Protein AF-A0ABD6FBE0-F1 (afdb_monomer_lite)

Sequence (108 aa):
MGLRAPTAVEPGDVSLTQRGFVTTTLDKLVNWARTGSMWPMTFGLACCAVEMMHAGAARYDLDRFGIVFRPSPRQSDVMIVAGTLVNKMAPALRKVYDQMPEPRWVIS

Foldseek 3Di:
DDPPDPPDPPDPDDDPPVCVVVVVVVVVVVVCVCQQAAEEEEQADDDQNVVVVVCCDPVNNCVVSNYHYDNAQAPGQEYENRDDDDPVCVVVVVVSPVNHDPPHYYHD

Secondary structure (DSSP, 8-state):
----------------TTTTTHHHHHHHHHHHHHHTS--EEEEE-STHHHHHHHHHSTTT-GGGGT----S-TTT-SEEEEES---TTTHHHHHHHHTTSPSS-EEE-

Structure (mmCIF, N/CA/C/O backbone):
data_AF-A0ABD6FBE0-F1
#
_entry.id   AF-A0ABD6FBE0-F1
#
loop_
_atom_site.group_PDB
_atom_site.id
_atom_site.type_symbol
_atom_site.label_atom_id
_atom_site.label_alt_id
_atom_site.label_comp_id
_atom_site.label_asym_id
_atom_site.label_entity_id
_atom_site.label_seq_id
_atom_site.pdbx_PDB_ins_code
_atom_site.Cartn_x
_atom_site.Cartn_y
_atom_site.Cartn_z
_atom_site.occupancy
_atom_site.B_iso_or_equiv
_atom_site.auth_seq_id
_atom_site.auth_comp_id
_atom_site.auth_asym_id
_atom_site.auth_atom_id
_atom_site.pdbx_PDB_model_num
ATOM 1 N N . MET A 1 1 ? 6.208 23.718 -7.299 1.00 36.22 1 MET A N 1
ATOM 2 C CA . MET A 1 1 ? 4.826 23.499 -7.782 1.00 36.22 1 MET A CA 1
ATOM 3 C C . MET A 1 1 ? 4.281 22.261 -7.077 1.00 36.22 1 MET A C 1
ATOM 5 O O . MET A 1 1 ? 4.200 21.189 -7.640 1.00 36.22 1 MET A O 1
ATOM 9 N N . GLY A 1 2 ? 4.209 22.281 -5.754 1.00 36.34 2 GLY A N 1
ATOM 10 C CA . GLY A 1 2 ? 3.080 22.852 -5.026 1.00 36.34 2 GLY A CA 1
ATOM 11 C C . GLY A 1 2 ? 2.454 21.703 -4.241 1.00 36.34 2 GLY A C 1
ATOM 12 O O . GLY A 1 2 ? 1.336 21.294 -4.532 1.00 36.34 2 GLY A O 1
ATOM 13 N N . LEU A 1 3 ? 3.238 21.116 -3.329 1.00 39.09 3 LEU A N 1
ATOM 14 C CA . LEU A 1 3 ? 2.746 20.153 -2.351 1.00 39.09 3 LEU A CA 1
ATOM 15 C C . LEU A 1 3 ? 1.714 20.893 -1.501 1.00 39.09 3 LEU A C 1
ATOM 17 O O . LEU A 1 3 ? 2.069 21.617 -0.574 1.00 39.09 3 LEU A O 1
ATOM 21 N N . ARG A 1 4 ? 0.433 20.765 -1.858 1.00 39.59 4 ARG A N 1
ATOM 22 C CA . ARG A 1 4 ? -0.635 21.036 -0.904 1.00 39.59 4 ARG A CA 1
ATOM 23 C C . ARG A 1 4 ? -0.414 20.058 0.241 1.00 39.59 4 ARG A C 1
ATOM 25 O O . ARG A 1 4 ? -0.580 18.852 0.063 1.00 39.59 4 ARG A O 1
ATOM 32 N N . ALA A 1 5 ? 0.018 20.603 1.374 1.00 44.16 5 ALA A N 1
ATOM 33 C CA . ALA A 1 5 ? -0.096 19.960 2.668 1.00 44.16 5 ALA A CA 1
ATOM 34 C C . ALA A 1 5 ? -1.509 19.361 2.803 1.00 44.16 5 ALA A C 1
ATOM 36 O O . ALA A 1 5 ? -2.455 19.948 2.260 1.00 44.16 5 ALA A O 1
ATOM 37 N N . PRO A 1 6 ? -1.673 18.209 3.477 1.00 49.97 6 PRO A N 1
ATOM 38 C CA . PRO A 1 6 ? -3.002 17.729 3.812 1.00 49.97 6 PRO A CA 1
ATOM 39 C C . PRO A 1 6 ? -3.718 18.862 4.546 1.00 49.97 6 PRO A C 1
ATOM 41 O O . PRO A 1 6 ? -3.224 19.387 5.543 1.00 49.97 6 PRO A O 1
ATOM 44 N N . THR A 1 7 ? -4.830 19.302 3.965 1.00 43.09 7 THR A N 1
ATOM 45 C CA . THR A 1 7 ? -5.743 20.255 4.579 1.00 43.09 7 THR A CA 1
ATOM 46 C C . THR A 1 7 ? -6.042 19.761 5.978 1.00 43.09 7 THR A C 1
ATOM 48 O O . THR A 1 7 ? -6.462 18.613 6.147 1.00 43.09 7 THR A O 1
ATOM 51 N N . ALA A 1 8 ? -5.775 20.625 6.954 1.00 37.66 8 ALA A N 1
ATOM 52 C CA . ALA A 1 8 ? -6.237 20.467 8.313 1.00 37.66 8 ALA A CA 1
ATOM 53 C C . ALA A 1 8 ? -7.680 19.953 8.286 1.00 37.66 8 ALA A C 1
ATOM 55 O O . ALA A 1 8 ? -8.533 20.487 7.573 1.00 37.66 8 ALA A O 1
ATOM 56 N N . VAL A 1 9 ? -7.942 18.894 9.045 1.00 46.97 9 VAL A N 1
ATOM 57 C CA . VAL A 1 9 ? -9.293 18.677 9.543 1.00 46.97 9 VAL A CA 1
ATOM 58 C C . VAL A 1 9 ? -9.568 19.897 10.409 1.00 46.97 9 VAL A C 1
ATOM 60 O O . VAL A 1 9 ? -9.023 19.990 11.501 1.00 46.97 9 VAL A O 1
ATOM 63 N N . GLU A 1 10 ? -10.312 20.862 9.877 1.00 38.44 10 GLU A N 1
ATOM 64 C CA . GLU A 1 10 ? -10.866 21.982 10.633 1.00 38.44 10 GLU A CA 1
ATOM 65 C C . GLU A 1 10 ? -11.866 21.393 11.641 1.00 38.44 10 GLU A C 1
ATOM 67 O O . GLU A 1 10 ? -12.933 20.919 11.229 1.00 38.44 10 GLU A O 1
ATOM 72 N N . PRO A 1 11 ? -11.567 21.365 12.951 1.00 46.56 11 PRO A N 1
ATOM 73 C CA . PRO A 1 11 ? -12.580 21.086 13.945 1.00 46.56 11 PRO A CA 1
ATOM 74 C C . PRO A 1 11 ? -13.305 22.409 14.196 1.00 46.56 11 PRO A C 1
ATOM 76 O O . PRO A 1 11 ? -12.765 23.304 14.841 1.00 46.56 11 PRO A O 1
ATOM 79 N N . GLY A 1 12 ? -14.519 22.544 13.663 1.00 39.56 12 GLY A N 1
ATOM 80 C CA . GLY A 1 12 ? -15.410 23.640 14.035 1.00 39.56 12 GLY A CA 1
ATOM 81 C C . GLY A 1 12 ? -15.573 23.716 15.559 1.00 39.56 12 GLY A C 1
ATOM 82 O O . GLY A 1 12 ? -15.821 22.707 16.222 1.00 39.56 12 GLY A O 1
ATOM 83 N N . ASP A 1 13 ? -15.399 24.926 16.084 1.00 47.75 13 ASP A N 1
ATOM 84 C CA . ASP A 1 13 ? -15.414 25.332 17.489 1.00 47.75 13 ASP A CA 1
ATOM 85 C C . ASP A 1 13 ? -16.549 24.737 18.332 1.00 47.75 13 ASP A C 1
ATOM 87 O O . ASP A 1 13 ? -17.707 25.013 18.035 1.00 47.75 13 ASP A O 1
ATOM 91 N N . VAL A 1 14 ? -16.252 24.078 19.468 1.00 44.91 14 VAL A N 1
ATOM 92 C CA . VAL A 1 14 ? -17.104 24.171 20.679 1.00 44.91 14 VAL A CA 1
ATOM 93 C C . VAL A 1 14 ? -16.364 23.726 21.959 1.00 44.91 14 VAL A C 1
ATOM 95 O O . VAL A 1 14 ? -16.134 22.540 22.157 1.00 44.91 14 VAL A O 1
ATOM 98 N N . SER A 1 15 ? -16.037 24.673 22.846 1.00 42.12 15 SER A N 1
ATOM 99 C CA . SER A 1 15 ? -15.783 24.534 24.304 1.00 42.12 15 SER A CA 1
ATOM 100 C C . SER A 1 15 ? -15.839 23.108 24.930 1.00 42.12 15 SER A C 1
ATOM 102 O O . SER A 1 15 ? -16.907 22.560 25.205 1.00 42.12 15 SER A O 1
ATOM 104 N N . LEU A 1 16 ? -14.674 22.502 25.230 1.00 49.53 16 LEU A N 1
ATOM 105 C CA . LEU A 1 16 ? -14.525 21.038 25.417 1.00 49.53 16 LEU A CA 1
ATOM 106 C C . LEU A 1 16 ? -14.327 20.491 26.852 1.00 49.53 16 LEU A C 1
ATOM 108 O O . LEU A 1 16 ? -14.099 19.294 26.998 1.00 49.53 16 LEU A O 1
ATOM 112 N N . THR A 1 17 ? -14.445 21.265 27.935 1.00 50.81 17 THR A N 1
ATOM 113 C CA . THR A 1 17 ? -14.163 20.710 29.287 1.00 50.81 17 THR A CA 1
ATOM 114 C C . THR A 1 17 ? -15.282 19.805 29.841 1.00 50.81 17 THR A C 1
ATOM 116 O O . THR A 1 17 ? -15.001 18.906 30.625 1.00 50.81 17 THR A O 1
ATOM 119 N N . GLN A 1 18 ? -16.543 19.965 29.406 1.00 48.06 18 GLN A N 1
ATOM 120 C CA .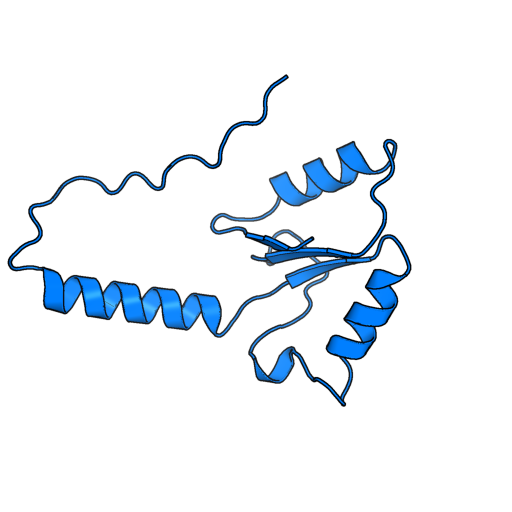 GLN A 1 18 ? -17.686 19.145 29.876 1.00 48.06 18 GLN A CA 1
ATOM 121 C C . GLN A 1 18 ? -18.213 18.114 28.856 1.00 48.06 18 GLN A C 1
ATOM 123 O O . GLN A 1 18 ? -18.974 17.223 29.223 1.00 48.06 18 GLN A O 1
ATOM 128 N N . ARG A 1 19 ? -17.785 18.183 27.587 1.00 50.09 19 ARG A N 1
ATOM 129 C CA . ARG A 1 19 ? -18.113 17.193 26.537 1.00 50.09 19 ARG A CA 1
ATOM 130 C C . ARG A 1 19 ? -17.075 16.071 26.407 1.00 50.09 19 ARG A C 1
ATOM 132 O O . ARG A 1 19 ? -17.369 15.038 25.811 1.00 50.09 19 ARG A O 1
ATOM 139 N N . GLY A 1 20 ? -15.904 16.241 27.025 1.00 54.31 20 GLY A N 1
ATOM 140 C CA . GLY A 1 20 ? -14.716 15.401 26.856 1.00 54.31 20 GLY A CA 1
ATOM 141 C C . GLY A 1 20 ? -14.802 13.945 27.329 1.00 54.31 20 GLY A C 1
ATOM 142 O O . GLY A 1 20 ? -13.834 13.219 27.152 1.00 54.31 20 GLY A O 1
ATOM 143 N N . PHE A 1 21 ? -15.905 13.460 27.906 1.00 55.78 21 PHE A N 1
ATOM 144 C CA . PHE A 1 21 ? -16.092 12.009 28.082 1.00 55.78 21 PHE A CA 1
ATOM 145 C C . PHE A 1 21 ? -16.880 11.398 26.917 1.00 55.78 21 PHE A C 1
ATOM 147 O O . PHE A 1 21 ? -16.481 10.368 26.389 1.00 55.78 21 PHE A O 1
ATOM 154 N N . VAL A 1 22 ? -17.950 12.064 26.468 1.00 63.22 22 VAL A N 1
ATOM 155 C CA . VAL A 1 22 ? -18.843 11.574 25.403 1.00 63.22 22 VAL A CA 1
ATOM 156 C C . VAL A 1 22 ? -18.247 11.787 24.010 1.00 63.22 22 VAL A C 1
ATOM 158 O O . VAL A 1 22 ? -18.354 10.909 23.161 1.00 63.22 22 VAL A O 1
ATOM 161 N N . THR A 1 23 ? -17.578 12.914 23.753 1.00 64.50 23 THR A N 1
ATOM 162 C CA . THR A 1 23 ? -16.889 13.112 22.465 1.00 64.50 23 THR A CA 1
ATOM 163 C C . THR A 1 23 ? -15.710 12.159 22.337 1.00 64.50 23 THR A C 1
ATOM 165 O O . THR A 1 23 ? -15.558 11.507 21.316 1.00 64.50 23 THR A O 1
ATOM 168 N N . THR A 1 24 ? -14.949 11.958 23.412 1.00 69.44 24 THR A N 1
ATOM 169 C CA . THR A 1 24 ? -13.780 11.072 23.400 1.00 69.44 24 THR A CA 1
ATOM 170 C C . THR A 1 24 ? -14.163 9.602 23.243 1.00 69.44 24 THR A C 1
ATOM 172 O O . THR A 1 24 ? -13.405 8.845 22.644 1.00 69.44 24 THR A O 1
ATOM 175 N N . THR A 1 25 ? -15.321 9.159 23.747 1.00 75.12 25 THR A N 1
ATOM 176 C CA . THR A 1 25 ? -15.822 7.801 23.470 1.00 75.12 25 THR A CA 1
ATOM 177 C C . THR A 1 25 ? -16.303 7.653 22.026 1.00 75.12 25 THR A C 1
ATOM 179 O O . THR A 1 25 ? -16.032 6.616 21.422 1.00 75.12 25 THR A O 1
ATOM 182 N N . LEU A 1 26 ? -16.935 8.680 21.446 1.00 79.44 26 LEU A N 1
ATOM 183 C CA . LEU A 1 26 ? -17.331 8.692 20.033 1.00 79.44 26 LEU A CA 1
ATOM 184 C C . LEU A 1 26 ? -16.123 8.712 19.090 1.00 79.44 26 LEU A C 1
ATOM 186 O O . LEU A 1 26 ? -16.053 7.894 18.177 1.00 79.44 26 LEU A O 1
ATOM 190 N N . ASP A 1 27 ? -15.136 9.569 19.344 1.00 77.62 27 ASP A N 1
ATOM 191 C CA . ASP A 1 27 ? -13.894 9.619 18.569 1.00 77.62 27 ASP A CA 1
ATOM 192 C C . ASP A 1 27 ? -13.129 8.295 18.668 1.00 77.62 27 ASP A C 1
ATOM 194 O O . ASP A 1 27 ? -12.625 7.784 17.667 1.00 77.62 27 ASP A O 1
ATOM 198 N N . LYS A 1 28 ? -13.089 7.677 19.857 1.00 82.69 28 LYS A N 1
ATOM 199 C CA . LYS A 1 28 ? -12.514 6.334 20.038 1.00 82.69 28 LYS A CA 1
ATOM 200 C C . LYS A 1 28 ? -13.254 5.279 19.222 1.00 82.69 28 LYS A C 1
ATOM 202 O O . LYS A 1 28 ? -12.597 4.436 18.621 1.00 82.69 28 LYS A O 1
ATOM 207 N N . LEU A 1 29 ? -14.585 5.327 19.176 1.00 85.50 29 LEU A N 1
ATOM 208 C CA . LEU A 1 29 ? -15.388 4.382 18.401 1.00 85.50 29 LEU A CA 1
ATO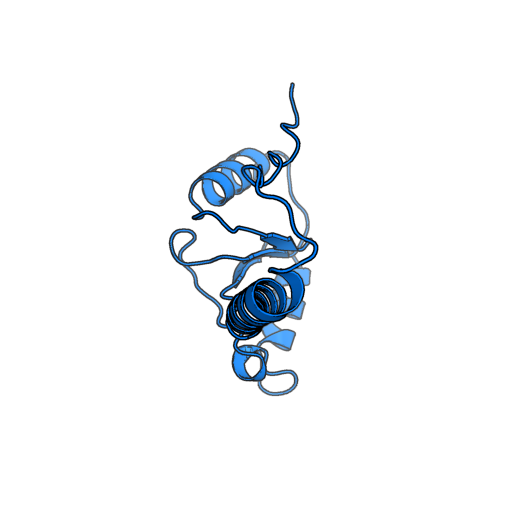M 209 C C . LEU A 1 29 ? -15.160 4.547 16.893 1.00 85.50 29 LEU A C 1
ATOM 211 O O . LEU A 1 29 ? -14.945 3.558 16.197 1.00 85.50 29 LEU A O 1
ATOM 215 N N . VAL A 1 30 ? -15.162 5.785 16.392 1.00 85.81 30 VAL A N 1
ATOM 216 C CA . VAL A 1 30 ? -14.922 6.082 14.970 1.00 85.81 30 VAL A CA 1
ATOM 217 C C . VAL A 1 30 ? -13.508 5.675 14.557 1.00 85.81 30 VAL A C 1
ATOM 219 O O . VAL A 1 30 ? -13.329 5.066 13.503 1.00 85.81 30 VAL A O 1
ATOM 222 N N . ASN A 1 31 ? -12.504 5.962 15.387 1.00 85.81 31 ASN A N 1
ATOM 223 C CA . ASN A 1 31 ? -11.128 5.556 15.113 1.00 85.81 31 ASN A CA 1
ATOM 224 C C . ASN A 1 31 ? -10.961 4.035 15.174 1.00 85.81 31 ASN A C 1
ATOM 226 O O . ASN A 1 31 ? -10.308 3.469 14.305 1.00 85.81 31 ASN A O 1
ATOM 230 N N . TRP A 1 32 ? -11.606 3.359 16.128 1.00 87.50 32 TRP A N 1
ATOM 231 C CA . TRP A 1 32 ? -11.611 1.898 16.188 1.00 87.50 32 TRP A CA 1
ATOM 232 C C . TRP A 1 32 ? -12.229 1.277 14.930 1.00 87.50 32 TRP A C 1
ATOM 234 O O . TRP A 1 32 ? -11.638 0.368 14.352 1.00 87.50 32 TRP A O 1
ATOM 244 N N . ALA A 1 33 ? -13.362 1.810 14.460 1.00 86.00 33 ALA A N 1
ATOM 245 C CA . ALA A 1 33 ? -14.004 1.340 13.236 1.00 86.00 33 ALA A CA 1
ATOM 246 C C . ALA A 1 33 ? -13.107 1.537 12.002 1.00 86.00 33 ALA A C 1
ATOM 248 O O . ALA A 1 33 ? -12.964 0.621 11.203 1.00 86.00 33 ALA A O 1
ATOM 249 N N . ARG A 1 34 ? -12.450 2.698 11.868 1.00 85.75 34 ARG A N 1
ATOM 250 C CA . ARG A 1 34 ? -11.538 2.980 10.744 1.00 85.75 34 ARG A CA 1
ATOM 251 C C . ARG A 1 34 ? -10.295 2.093 10.760 1.00 85.75 34 ARG A C 1
ATOM 253 O O . ARG A 1 34 ? -9.920 1.555 9.728 1.00 85.75 34 ARG A O 1
ATOM 260 N N . THR A 1 35 ? -9.660 1.916 11.918 1.00 84.81 35 THR A N 1
ATOM 261 C CA . THR A 1 35 ? -8.456 1.080 12.036 1.00 84.81 35 THR A CA 1
ATOM 262 C C . THR A 1 35 ? -8.770 -0.414 11.907 1.00 84.81 35 THR A C 1
ATOM 264 O O . THR A 1 35 ? -7.916 -1.168 11.454 1.00 84.81 35 THR A O 1
ATOM 267 N N . GLY A 1 36 ? -9.980 -0.846 12.276 1.00 84.81 36 GLY A N 1
ATOM 268 C CA . GLY A 1 36 ? -10.406 -2.246 12.208 1.00 84.81 36 GLY A CA 1
ATOM 269 C C . GLY A 1 36 ? -10.868 -2.731 10.830 1.00 84.81 36 GLY A C 1
ATOM 270 O O . GLY A 1 36 ? -11.141 -3.919 10.690 1.00 84.81 36 GLY A O 1
ATOM 271 N N . SER A 1 37 ? -10.992 -1.853 9.829 1.00 86.25 37 SER A N 1
ATOM 272 C CA . SER A 1 37 ? -11.469 -2.223 8.488 1.00 86.25 37 SER A CA 1
ATOM 273 C C . SER A 1 37 ? -10.806 -1.400 7.380 1.00 86.25 37 SER A C 1
ATOM 275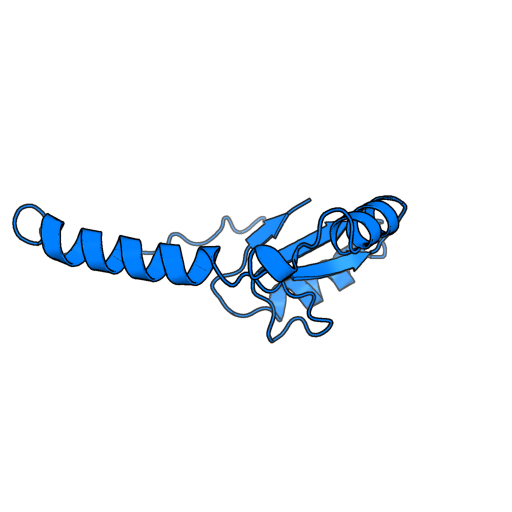 O O . SER A 1 37 ? -11.491 -0.750 6.589 1.00 86.25 37 SER A O 1
ATOM 277 N N . MET A 1 38 ? -9.475 -1.396 7.340 1.00 88.69 38 MET A N 1
ATOM 278 C CA . MET A 1 38 ? -8.741 -0.677 6.298 1.00 88.69 38 MET A CA 1
ATOM 279 C C . MET A 1 38 ? -8.733 -1.473 4.996 1.00 88.69 38 MET A C 1
ATOM 281 O O . MET A 1 38 ? -8.322 -2.621 4.969 1.00 88.69 38 MET A O 1
ATOM 285 N N . TRP A 1 39 ? -9.153 -0.894 3.884 1.00 92.50 39 TRP A N 1
ATOM 286 C CA . TRP A 1 39 ? -9.195 -1.541 2.573 1.00 92.50 39 TRP A CA 1
ATOM 287 C C . TRP A 1 39 ? -8.113 -0.981 1.653 1.00 92.50 39 TRP A C 1
ATOM 289 O O . TRP A 1 39 ? -8.361 -0.047 0.880 1.00 92.50 39 TRP A O 1
ATOM 299 N N . PRO A 1 40 ? -6.896 -1.549 1.690 1.00 91.69 40 PRO A N 1
ATOM 300 C CA . PRO A 1 40 ? -5.812 -1.053 0.878 1.00 91.69 40 PRO A CA 1
ATOM 301 C C . PRO A 1 40 ? -6.024 -1.348 -0.602 1.00 91.69 40 PRO A C 1
ATOM 303 O O . PRO A 1 40 ? -6.341 -2.467 -1.015 1.00 91.69 40 PRO A O 1
ATOM 306 N N . MET A 1 41 ? -5.722 -0.348 -1.416 1.00 91.75 41 MET A N 1
ATOM 307 C CA . MET A 1 41 ? -5.392 -0.538 -2.812 1.00 91.75 41 MET A CA 1
ATOM 308 C C . MET A 1 41 ? -3.876 -0.688 -2.979 1.00 91.75 41 MET A C 1
ATOM 310 O O . MET A 1 41 ? -3.072 0.119 -2.504 1.00 91.75 41 MET A O 1
ATOM 314 N N . THR A 1 42 ? -3.475 -1.751 -3.663 1.00 90.50 42 THR A N 1
ATOM 315 C CA . THR A 1 42 ? -2.071 -2.122 -3.837 1.00 90.50 42 THR A CA 1
ATOM 316 C C . THR A 1 42 ? -1.520 -1.562 -5.137 1.00 90.50 42 THR A C 1
ATOM 318 O O . THR A 1 42 ? -1.935 -1.980 -6.220 1.00 90.50 42 THR A O 1
ATOM 321 N N . PHE A 1 43 ? -0.536 -0.672 -5.056 1.00 89.00 43 PHE A N 1
ATOM 322 C CA . PHE A 1 43 ? 0.283 -0.286 -6.201 1.00 89.00 43 PHE A CA 1
ATOM 323 C C . PHE A 1 43 ? 1.532 -1.164 -6.255 1.00 89.00 43 PHE A C 1
ATOM 325 O O . PHE A 1 43 ? 2.595 -0.788 -5.770 1.00 89.00 43 PHE A O 1
ATOM 332 N N . GLY A 1 44 ? 1.397 -2.356 -6.838 1.00 89.75 44 GLY A N 1
ATOM 333 C CA . GLY A 1 44 ? 2.522 -3.264 -7.054 1.00 89.75 44 GLY A CA 1
ATOM 334 C C . GLY A 1 44 ? 3.408 -2.797 -8.210 1.00 89.75 44 GLY A C 1
ATOM 335 O O . GLY A 1 44 ? 3.128 -3.115 -9.362 1.00 89.75 44 GLY A O 1
ATOM 336 N N . LEU A 1 45 ? 4.454 -2.023 -7.911 1.00 90.19 45 LEU A N 1
ATOM 337 C CA . LEU A 1 45 ? 5.346 -1.424 -8.912 1.00 90.19 45 LEU A CA 1
ATOM 338 C C . LEU A 1 45 ? 6.614 -2.248 -9.159 1.00 90.19 45 LEU A C 1
ATOM 340 O O . LEU A 1 45 ? 7.123 -2.265 -10.278 1.00 90.19 45 LEU A O 1
ATOM 344 N N . ALA A 1 46 ? 7.145 -2.899 -8.122 1.00 93.00 46 ALA A N 1
ATOM 345 C CA . ALA A 1 46 ? 8.385 -3.670 -8.205 1.00 93.00 46 ALA A CA 1
ATOM 346 C C . ALA A 1 46 ? 8.396 -4.830 -7.188 1.00 93.00 46 ALA A C 1
ATOM 348 O O . ALA A 1 46 ? 7.364 -5.433 -6.907 1.00 93.00 46 ALA A O 1
ATOM 349 N N . CYS A 1 47 ? 9.565 -5.150 -6.629 1.00 94.38 47 CYS A N 1
ATOM 350 C CA . CYS A 1 47 ? 9.783 -6.265 -5.705 1.00 94.38 47 CYS A CA 1
ATOM 351 C C . CYS A 1 47 ? 8.907 -6.225 -4.441 1.00 94.38 47 CYS A C 1
ATOM 353 O O . CYS A 1 47 ? 8.422 -7.275 -4.022 1.00 94.38 47 CYS A O 1
ATOM 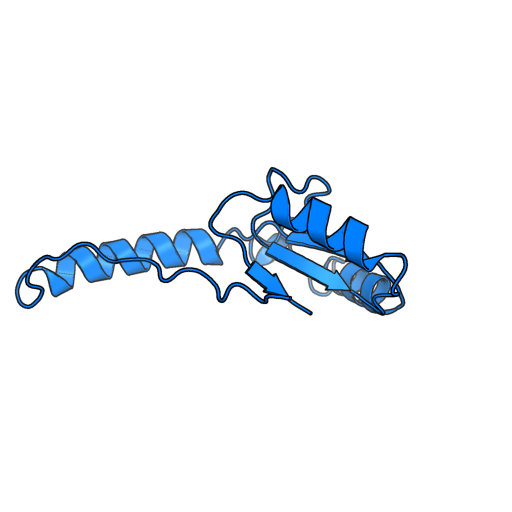355 N N . CYS A 1 48 ? 8.618 -5.041 -3.892 1.00 92.69 48 CYS A N 1
ATOM 356 C CA . CYS A 1 48 ? 7.766 -4.913 -2.705 1.00 92.69 48 CYS A CA 1
ATOM 357 C C . CYS A 1 48 ? 6.327 -5.402 -2.944 1.00 92.69 48 CYS A C 1
ATOM 359 O O . CYS A 1 48 ? 5.610 -5.709 -1.995 1.00 92.69 48 CYS A O 1
ATOM 361 N N . ALA A 1 49 ? 5.894 -5.529 -4.206 1.00 91.88 49 ALA A N 1
ATOM 362 C CA . ALA A 1 49 ? 4.605 -6.130 -4.535 1.00 91.88 49 ALA A CA 1
ATOM 363 C C . ALA A 1 49 ? 4.546 -7.609 -4.121 1.00 91.88 49 ALA A C 1
ATOM 365 O O . ALA A 1 49 ? 3.523 -8.072 -3.628 1.00 91.88 49 ALA A O 1
ATOM 366 N N . VAL A 1 50 ? 5.648 -8.349 -4.281 1.00 93.19 50 VAL A N 1
ATOM 367 C CA . VAL A 1 50 ? 5.723 -9.769 -3.902 1.00 93.19 50 VAL A CA 1
ATOM 368 C C . VAL A 1 50 ? 5.765 -9.916 -2.383 1.00 93.19 50 VAL A C 1
ATOM 370 O O . VAL A 1 50 ? 5.136 -10.811 -1.825 1.00 93.19 50 VAL A O 1
ATOM 373 N N . GLU A 1 51 ? 6.456 -9.012 -1.692 1.00 93.62 51 GLU A N 1
ATOM 374 C CA . GLU A 1 51 ? 6.46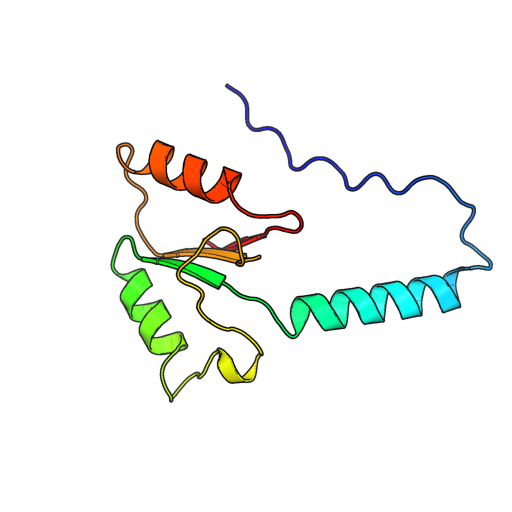2 -8.965 -0.225 1.00 93.62 51 GLU A CA 1
ATOM 375 C C . GLU A 1 51 ? 5.061 -8.677 0.324 1.00 93.62 51 GLU A C 1
ATOM 377 O O . GLU A 1 51 ? 4.605 -9.340 1.252 1.00 93.62 51 GLU A O 1
ATOM 382 N N . MET A 1 52 ? 4.329 -7.768 -0.314 1.00 91.62 52 MET A N 1
ATOM 383 C CA . MET A 1 52 ? 2.933 -7.489 0.005 1.00 91.62 52 MET A CA 1
ATOM 384 C C . MET A 1 52 ? 2.009 -8.685 -0.269 1.00 91.62 52 MET A C 1
ATOM 386 O O . MET A 1 52 ? 1.132 -8.969 0.545 1.00 91.62 52 MET A O 1
ATOM 390 N N . MET A 1 53 ? 2.208 -9.420 -1.368 1.00 91.25 53 MET A N 1
ATOM 391 C CA . MET A 1 53 ? 1.464 -10.661 -1.629 1.00 91.25 53 MET A CA 1
ATOM 392 C C . MET A 1 53 ? 1.733 -11.708 -0.546 1.00 91.25 53 MET A C 1
ATOM 394 O O . MET A 1 53 ? 0.803 -12.372 -0.097 1.00 91.25 53 MET A O 1
ATOM 398 N N . HIS A 1 54 ? 2.980 -11.829 -0.077 1.00 93.56 54 HIS A N 1
ATOM 399 C CA . HIS A 1 54 ? 3.313 -12.701 1.049 1.00 93.56 54 HIS A CA 1
ATOM 400 C C . HIS A 1 54 ? 2.693 -12.227 2.366 1.00 93.56 54 HIS A C 1
ATOM 402 O O . HIS A 1 54 ? 2.270 -13.069 3.156 1.00 93.56 54 HIS A O 1
ATOM 408 N N . ALA A 1 55 ? 2.593 -10.915 2.596 1.00 90.12 55 ALA A N 1
ATOM 409 C CA . ALA A 1 55 ? 1.874 -10.369 3.745 1.00 90.12 55 ALA A CA 1
ATOM 410 C C . ALA A 1 55 ? 0.373 -10.716 3.684 1.00 90.12 55 ALA A C 1
ATOM 412 O O . ALA A 1 55 ? -0.225 -11.060 4.697 1.00 90.12 55 ALA A O 1
ATOM 413 N N . GLY A 1 56 ? -0.223 -10.709 2.489 1.00 88.12 56 G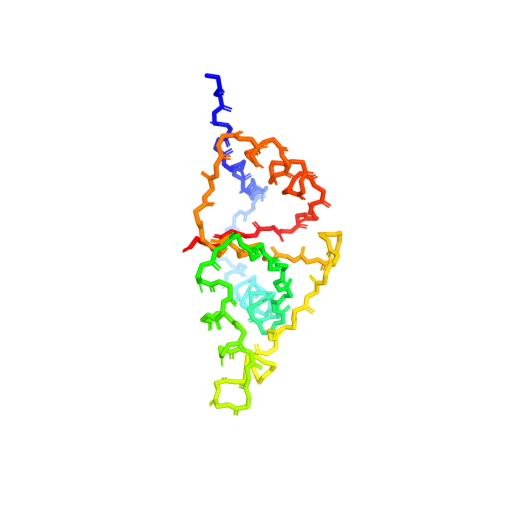LY A N 1
ATOM 414 C CA . GLY A 1 56 ? -1.599 -11.160 2.256 1.00 88.12 56 GLY A CA 1
ATOM 415 C C . GLY A 1 56 ? -1.809 -12.675 2.255 1.00 88.12 56 GLY A C 1
ATOM 416 O O . GLY A 1 56 ? -2.948 -13.129 2.254 1.00 88.12 56 GLY A O 1
ATOM 417 N N . ALA A 1 57 ? -0.740 -13.470 2.216 1.00 91.12 57 ALA A N 1
ATOM 418 C CA . ALA A 1 57 ? -0.832 -14.924 2.168 1.00 91.12 57 ALA A CA 1
ATOM 419 C C . ALA A 1 57 ? -1.081 -15.523 3.561 1.00 91.12 57 ALA A C 1
ATOM 421 O O . ALA A 1 57 ? -0.873 -14.878 4.586 1.00 91.12 57 ALA A O 1
ATOM 422 N N . ALA A 1 58 ? -1.429 -16.812 3.599 1.00 91.25 58 ALA A N 1
ATOM 423 C CA . ALA A 1 58 ? -1.871 -17.533 4.799 1.00 91.25 58 ALA A CA 1
ATOM 424 C C . ALA A 1 58 ? -0.941 -17.448 6.028 1.00 91.25 58 ALA A C 1
ATOM 426 O O . ALA A 1 58 ? -1.377 -17.722 7.141 1.00 91.25 58 ALA A O 1
ATOM 427 N N . ARG A 1 59 ? 0.344 -17.108 5.853 1.00 91.94 59 ARG A N 1
ATOM 428 C CA . ARG A 1 59 ? 1.284 -16.969 6.974 1.00 91.94 59 ARG A CA 1
ATOM 429 C C . ARG A 1 59 ? 1.031 -15.707 7.802 1.00 91.94 59 ARG A C 1
ATOM 431 O O . ARG A 1 59 ? 1.134 -15.778 9.022 1.00 91.94 59 ARG A O 1
ATOM 438 N N . TYR A 1 60 ? 0.790 -14.575 7.145 1.00 89.88 60 TYR A N 1
ATOM 439 C CA . TYR A 1 60 ? 0.635 -13.275 7.809 1.00 89.88 60 TYR A CA 1
ATOM 440 C C . TYR A 1 60 ? -0.807 -12.762 7.769 1.00 89.88 60 TYR A C 1
ATOM 442 O O . TYR A 1 60 ? -1.162 -11.977 8.642 1.00 89.88 60 TYR A O 1
ATOM 450 N N . ASP A 1 61 ? -1.605 -13.246 6.813 1.00 90.56 61 ASP A N 1
ATOM 451 C CA . ASP A 1 61 ? -3.049 -13.060 6.666 1.00 90.56 61 ASP A CA 1
ATOM 452 C C . ASP A 1 61 ? -3.557 -11.684 7.119 1.00 90.56 61 ASP A C 1
ATOM 454 O O . ASP A 1 61 ? -4.111 -11.509 8.206 1.00 90.56 61 ASP A O 1
ATOM 458 N N . LEU A 1 62 ? -3.356 -10.687 6.258 1.00 89.12 62 LEU A N 1
ATOM 459 C CA . LEU A 1 62 ? -3.820 -9.321 6.498 1.00 89.12 62 LEU A CA 1
ATOM 460 C C . LEU A 1 62 ? -5.347 -9.226 6.684 1.00 89.12 62 LEU A C 1
ATOM 462 O O . LEU A 1 62 ? -5.809 -8.352 7.421 1.00 89.12 62 LEU A O 1
ATOM 466 N N . ASP A 1 63 ? -6.124 -10.157 6.121 1.00 89.25 63 ASP A N 1
ATOM 467 C CA . ASP A 1 63 ? -7.586 -10.182 6.261 1.00 89.25 63 ASP A CA 1
ATOM 468 C C . ASP A 1 63 ? -8.016 -10.325 7.732 1.00 89.25 63 ASP A C 1
ATOM 470 O O . ASP A 1 63 ? -9.002 -9.724 8.163 1.00 89.25 63 ASP A O 1
ATOM 474 N N . ARG A 1 64 ? -7.197 -10.991 8.562 1.00 87.62 64 ARG A N 1
ATOM 475 C CA . ARG A 1 64 ? -7.406 -11.105 10.016 1.00 87.62 64 ARG A CA 1
ATOM 476 C C . ARG A 1 64 ? -7.489 -9.753 10.727 1.00 87.62 64 ARG A C 1
ATOM 478 O O . ARG A 1 64 ? -8.172 -9.640 11.744 1.00 87.62 64 ARG A O 1
ATOM 485 N N . PHE A 1 65 ? -6.785 -8.741 10.228 1.00 87.44 65 PHE A N 1
ATOM 486 C CA . PHE A 1 65 ? -6.799 -7.385 10.783 1.00 87.44 65 PHE A CA 1
ATOM 487 C C . PHE A 1 65 ? -7.872 -6.494 10.138 1.00 87.44 65 PHE A C 1
ATOM 489 O O . PHE A 1 65 ? -7.876 -5.286 10.364 1.00 87.44 65 PHE A O 1
ATOM 496 N N . GLY A 1 66 ? -8.769 -7.074 9.332 1.00 87.06 66 GLY A N 1
ATOM 497 C CA . GLY A 1 66 ? -9.755 -6.341 8.541 1.00 87.06 66 GLY A CA 1
ATOM 498 C C . GLY A 1 66 ? -9.152 -5.664 7.312 1.00 87.06 66 GLY A C 1
ATOM 499 O O . GLY A 1 66 ? -9.771 -4.755 6.756 1.00 87.06 66 GLY A O 1
ATOM 500 N N . ILE A 1 67 ? -7.946 -6.090 6.906 1.00 90.38 67 ILE A N 1
ATOM 501 C CA . ILE A 1 67 ? -7.203 -5.514 5.790 1.00 90.38 67 ILE A CA 1
ATOM 502 C C . ILE A 1 67 ? -7.500 -6.285 4.506 1.00 90.38 67 ILE A C 1
ATOM 504 O O . ILE A 1 67 ? -6.873 -7.302 4.213 1.00 90.38 67 ILE A O 1
ATOM 508 N N . VAL A 1 68 ? -8.447 -5.768 3.719 1.00 89.06 68 VAL A N 1
ATOM 509 C CA . VAL A 1 68 ? -8.921 -6.415 2.486 1.00 89.06 68 VAL A CA 1
ATOM 510 C C . VAL A 1 68 ? -8.382 -5.695 1.260 1.00 89.06 68 VAL A C 1
ATOM 512 O O . VAL A 1 68 ? -8.708 -4.534 1.009 1.00 89.06 68 VAL A O 1
ATOM 515 N N . PHE A 1 69 ? -7.610 -6.401 0.436 1.00 87.44 69 PHE A N 1
ATOM 516 C CA . PHE A 1 69 ? -7.101 -5.831 -0.806 1.00 87.44 69 PHE A CA 1
ATOM 517 C C . PHE A 1 69 ? -8.230 -5.546 -1.801 1.00 87.44 69 PHE A C 1
ATOM 519 O O . PHE A 1 69 ? -8.924 -6.452 -2.275 1.00 87.44 69 PHE A O 1
ATOM 526 N N . ARG A 1 70 ? -8.401 -4.266 -2.150 1.00 89.56 70 ARG A N 1
ATOM 527 C CA . ARG A 1 70 ? -9.382 -3.810 -3.139 1.00 89.56 70 ARG A CA 1
ATOM 528 C C . ARG A 1 70 ? -8.684 -3.314 -4.408 1.00 89.56 70 ARG A C 1
ATOM 530 O O . ARG A 1 70 ? -7.874 -2.392 -4.340 1.00 89.56 70 ARG A O 1
ATOM 537 N N . PRO A 1 71 ? -9.031 -3.853 -5.594 1.00 84.94 71 PRO A N 1
ATOM 538 C CA . PRO A 1 71 ? -8.431 -3.416 -6.856 1.00 84.94 71 PRO A CA 1
ATOM 539 C C . PRO A 1 71 ? -8.994 -2.076 -7.357 1.00 84.94 71 PRO A C 1
ATOM 541 O O . PRO A 1 71 ? -8.504 -1.530 -8.343 1.00 84.94 71 PRO A O 1
ATOM 544 N N . SER A 1 72 ? -10.037 -1.538 -6.714 1.00 90.56 72 SER A N 1
ATOM 545 C CA . SER A 1 72 ? -10.678 -0.285 -7.114 1.00 90.56 72 SER A CA 1
ATOM 546 C C . SER A 1 72 ? -10.303 0.873 -6.179 1.00 90.56 72 SER A C 1
ATOM 548 O O . SER A 1 72 ? -10.640 0.802 -4.994 1.00 90.56 72 SER A O 1
ATOM 550 N N . PRO A 1 73 ? -9.757 1.989 -6.698 1.00 90.00 73 PRO A N 1
ATOM 551 C CA . PRO A 1 73 ? -9.355 3.132 -5.873 1.00 90.00 73 PRO A CA 1
ATOM 552 C C . PRO A 1 73 ? -10.531 3.891 -5.244 1.00 90.00 73 PRO A C 1
ATOM 554 O O . PRO A 1 73 ? -10.376 4.596 -4.258 1.00 90.00 73 PRO A O 1
ATOM 557 N N . ARG A 1 74 ? -11.736 3.754 -5.806 1.00 91.62 74 ARG A N 1
ATOM 558 C CA . ARG A 1 74 ? -12.935 4.476 -5.345 1.00 91.62 74 ARG A CA 1
ATOM 559 C C . ARG A 1 74 ? -13.534 3.921 -4.052 1.00 91.62 74 ARG A C 1
ATOM 561 O O . ARG A 1 74 ? -14.364 4.585 -3.448 1.00 91.62 74 ARG A O 1
ATOM 568 N N . GLN A 1 75 ? -13.173 2.693 -3.688 1.00 90.19 75 GLN A N 1
ATOM 569 C CA . GLN A 1 75 ? -13.661 2.013 -2.482 1.00 90.19 75 GLN A CA 1
ATOM 570 C C . GLN A 1 75 ? -12.568 1.858 -1.422 1.00 90.19 75 GLN A C 1
ATOM 572 O O . GLN A 1 75 ? -12.884 1.551 -0.281 1.00 90.19 75 GLN A O 1
ATOM 577 N N . SER A 1 76 ? -11.301 2.017 -1.806 1.00 90.94 76 SER A N 1
ATOM 578 C CA . SER A 1 76 ? -10.158 1.903 -0.908 1.00 90.94 76 SER A CA 1
ATOM 579 C C . SER A 1 76 ? -9.914 3.200 -0.151 1.00 90.94 76 SER A C 1
ATOM 581 O O . SER A 1 76 ? -10.018 4.287 -0.719 1.00 90.94 76 SER A O 1
ATOM 583 N N . ASP A 1 77 ? -9.493 3.062 1.091 1.00 91.19 77 ASP A N 1
ATOM 584 C CA . ASP A 1 77 ? -9.121 4.136 2.008 1.00 91.19 77 ASP A CA 1
ATOM 585 C C . ASP A 1 77 ? -7.592 4.261 2.154 1.00 91.19 77 ASP A C 1
ATOM 587 O O . ASP A 1 77 ? -7.064 5.359 2.306 1.00 91.19 77 ASP A O 1
ATOM 591 N N . VAL A 1 78 ? -6.845 3.165 2.031 1.00 91.25 78 VAL A N 1
ATOM 592 C CA . VAL A 1 78 ? -5.377 3.158 2.091 1.00 91.25 78 VAL A CA 1
ATOM 593 C C . VAL A 1 78 ? -4.790 2.883 0.709 1.00 91.25 78 VAL A C 1
ATOM 595 O O . VAL A 1 78 ? -5.241 1.999 -0.008 1.00 91.25 78 VAL A O 1
ATOM 598 N N . MET A 1 79 ? -3.743 3.605 0.321 1.00 93.50 79 MET A N 1
ATOM 599 C CA . MET A 1 79 ? -2.942 3.304 -0.866 1.00 93.50 79 MET A CA 1
ATOM 600 C C . MET A 1 79 ? -1.549 2.849 -0.451 1.00 93.50 79 MET A C 1
ATOM 602 O O . MET A 1 79 ? -0.815 3.616 0.169 1.00 93.50 79 MET A O 1
ATOM 606 N N . ILE A 1 80 ? -1.167 1.626 -0.822 1.00 93.56 80 ILE A N 1
ATOM 607 C CA . ILE A 1 80 ? 0.174 1.102 -0.545 1.00 93.56 80 ILE A CA 1
ATOM 608 C C . ILE A 1 80 ? 1.025 1.180 -1.813 1.00 93.56 80 ILE A C 1
ATOM 610 O O . ILE A 1 80 ? 0.704 0.537 -2.816 1.00 93.56 80 ILE A O 1
ATOM 614 N N . VAL A 1 81 ? 2.107 1.957 -1.778 1.00 94.06 81 VAL A N 1
ATOM 615 C CA . VAL A 1 81 ? 3.018 2.179 -2.911 1.00 94.06 81 VAL A CA 1
ATOM 616 C C . VAL A 1 81 ? 4.177 1.188 -2.843 1.00 94.06 81 VAL A C 1
ATOM 618 O O . VAL A 1 81 ? 5.257 1.492 -2.359 1.00 94.06 81 VAL A O 1
ATOM 621 N N . ALA A 1 82 ? 3.959 -0.019 -3.357 1.00 91.88 82 ALA A N 1
ATOM 622 C CA . ALA A 1 82 ? 4.909 -1.115 -3.234 1.00 91.88 82 ALA A CA 1
ATOM 623 C C . ALA A 1 82 ? 5.917 -1.159 -4.389 1.00 91.88 82 ALA A C 1
ATOM 625 O O . ALA A 1 82 ? 5.771 -1.911 -5.360 1.00 91.88 82 ALA A O 1
ATOM 626 N N . GLY A 1 83 ? 6.991 -0.385 -4.243 1.00 93.62 83 GLY A N 1
ATOM 627 C CA . GLY A 1 83 ? 8.185 -0.471 -5.079 1.00 93.62 83 GLY A CA 1
ATOM 628 C C . GLY A 1 83 ? 8.595 0.855 -5.709 1.00 93.62 83 GLY A C 1
ATOM 629 O O . GLY A 1 83 ? 8.136 1.931 -5.332 1.00 93.62 83 GLY A O 1
ATOM 630 N N . THR A 1 84 ? 9.493 0.784 -6.688 1.00 94.12 84 THR A N 1
ATOM 631 C CA . THR A 1 84 ? 10.094 1.977 -7.290 1.00 94.12 84 THR A CA 1
ATOM 632 C C . THR A 1 84 ? 9.096 2.755 -8.144 1.00 94.12 84 THR A C 1
ATOM 634 O O . THR A 1 84 ? 8.585 2.259 -9.149 1.00 94.12 84 THR A O 1
ATOM 637 N N . LEU A 1 85 ? 8.878 4.022 -7.792 1.00 93.50 85 LEU A N 1
ATOM 638 C CA . LEU A 1 85 ? 8.078 4.947 -8.583 1.00 93.50 85 LEU A CA 1
ATOM 639 C C . LEU A 1 85 ? 8.939 5.651 -9.637 1.00 93.50 85 LEU A C 1
ATOM 641 O O . LEU A 1 85 ? 9.789 6.479 -9.324 1.00 93.50 85 LEU A O 1
ATOM 645 N N . VAL A 1 86 ? 8.695 5.334 -10.906 1.00 94.81 86 VAL A N 1
ATOM 646 C CA . VAL A 1 86 ? 9.380 5.974 -12.038 1.00 94.81 86 VAL A CA 1
ATOM 647 C C . VAL A 1 86 ? 8.667 7.256 -12.477 1.00 94.81 86 VAL A C 1
ATOM 649 O O . VAL A 1 86 ? 7.446 7.366 -12.366 1.00 94.81 86 VAL A O 1
ATOM 652 N N . ASN A 1 87 ? 9.404 8.201 -13.074 1.00 95.38 87 ASN A N 1
ATOM 653 C CA . ASN A 1 87 ? 8.856 9.479 -13.564 1.00 95.38 87 ASN A CA 1
ATOM 654 C C . ASN A 1 87 ? 7.652 9.302 -14.505 1.00 95.38 87 ASN A C 1
ATOM 656 O O . ASN A 1 87 ? 6.704 10.081 -14.461 1.00 95.38 87 ASN A O 1
ATOM 660 N N . LYS A 1 88 ? 7.654 8.239 -15.322 1.00 94.88 88 LYS A N 1
ATOM 661 C CA . LYS A 1 88 ? 6.532 7.899 -16.211 1.00 94.88 88 LYS A CA 1
ATOM 662 C C . LYS A 1 88 ? 5.268 7.480 -15.447 1.00 94.88 88 LYS A C 1
ATOM 664 O O . LYS A 1 88 ? 4.164 7.714 -15.925 1.00 94.88 88 LYS A O 1
ATOM 669 N N . MET A 1 89 ? 5.425 6.867 -14.275 1.00 95.69 89 MET A N 1
ATOM 670 C CA . MET A 1 89 ? 4.329 6.352 -13.452 1.00 95.69 89 MET A CA 1
ATOM 671 C C . MET A 1 89 ? 3.787 7.398 -12.466 1.00 95.69 89 MET A C 1
ATOM 673 O O . MET A 1 89 ? 2.633 7.310 -12.053 1.00 95.69 89 MET A O 1
ATOM 677 N N . ALA A 1 90 ? 4.572 8.430 -12.143 1.00 93.62 90 ALA A N 1
ATOM 678 C CA . ALA A 1 90 ? 4.172 9.530 -11.265 1.00 93.62 90 ALA A CA 1
ATOM 679 C C . ALA A 1 90 ? 2.790 10.155 -11.586 1.00 93.62 90 ALA A C 1
ATOM 681 O O . ALA A 1 90 ? 1.971 10.259 -10.667 1.00 93.62 90 ALA A O 1
ATOM 682 N N . PRO A 1 91 ? 2.454 10.525 -12.845 1.00 95.44 91 PRO A N 1
ATOM 683 C CA . PRO A 1 91 ? 1.138 11.098 -13.142 1.00 95.44 91 PRO A CA 1
ATOM 684 C C . PRO A 1 91 ? -0.008 10.087 -12.988 1.00 95.44 91 PRO A C 1
ATOM 686 O O . PRO A 1 91 ? -1.116 10.468 -12.611 1.00 95.44 91 PRO A O 1
ATOM 689 N N . ALA A 1 92 ? 0.243 8.798 -13.243 1.00 93.31 92 ALA A N 1
ATOM 690 C CA . ALA A 1 92 ? -0.760 7.749 -13.079 1.00 93.31 92 ALA A CA 1
ATOM 691 C C . ALA A 1 92 ? -1.068 7.502 -11.598 1.00 93.31 92 ALA A C 1
ATOM 693 O O . ALA A 1 92 ? -2.239 7.461 -11.223 1.00 93.31 92 ALA A O 1
ATOM 694 N N . LEU A 1 93 ? -0.035 7.425 -10.751 1.00 93.50 93 LEU A N 1
ATOM 695 C CA . LEU A 1 93 ? -0.209 7.308 -9.303 1.00 93.50 93 LEU A CA 1
ATOM 696 C C . LEU A 1 93 ? -1.021 8.488 -8.758 1.00 93.50 93 LEU A C 1
ATOM 698 O O . LEU A 1 93 ? -1.986 8.291 -8.022 1.00 93.50 93 LEU A O 1
ATOM 702 N N . ARG A 1 94 ? -0.682 9.717 -9.174 1.00 94.00 94 ARG A N 1
ATOM 703 C CA . ARG A 1 94 ? -1.403 10.910 -8.724 1.00 94.00 94 ARG A CA 1
ATOM 704 C C . ARG A 1 94 ? -2.879 10.872 -9.116 1.00 94.00 94 ARG A C 1
ATOM 706 O O . ARG A 1 94 ? -3.732 11.115 -8.270 1.00 94.00 94 ARG A O 1
ATOM 713 N N . LYS A 1 95 ? -3.183 10.493 -10.361 1.00 93.88 95 LYS A N 1
ATOM 714 C CA . LYS A 1 95 ? -4.563 10.366 -10.849 1.00 93.88 95 LYS A CA 1
ATOM 715 C C . LYS A 1 95 ? -5.381 9.368 -10.033 1.00 93.88 95 LYS A C 1
ATOM 717 O O . LYS A 1 95 ? -6.577 9.569 -9.856 1.00 93.88 95 LYS A O 1
ATOM 722 N N . VAL A 1 96 ? -4.759 8.280 -9.590 1.00 92.75 96 VAL A N 1
ATOM 723 C CA . VAL A 1 96 ? -5.442 7.258 -8.798 1.00 92.75 96 VAL A CA 1
ATOM 724 C C . VAL A 1 96 ? -5.641 7.720 -7.358 1.00 92.75 96 VAL A C 1
ATOM 726 O O . VAL A 1 96 ? -6.746 7.587 -6.841 1.00 92.75 96 VAL A O 1
ATOM 729 N N . TYR A 1 97 ? -4.636 8.362 -6.764 1.00 93.31 97 TYR A N 1
ATOM 730 C CA . TYR A 1 97 ? -4.765 8.992 -5.451 1.00 93.31 97 TYR A CA 1
ATOM 731 C C . TYR A 1 97 ? -5.885 10.045 -5.415 1.00 93.31 97 TYR A C 1
ATOM 733 O O . TYR A 1 97 ? -6.662 10.094 -4.467 1.00 93.31 97 TYR A O 1
ATOM 741 N N . ASP A 1 98 ? -6.021 10.844 -6.476 1.00 93.12 98 ASP A N 1
ATOM 742 C CA . ASP A 1 98 ? -7.078 11.857 -6.594 1.00 93.12 98 ASP A CA 1
ATOM 743 C C . ASP A 1 98 ? -8.491 11.253 -6.753 1.00 93.12 98 ASP A C 1
ATOM 745 O O . ASP A 1 98 ? -9.482 11.956 -6.579 1.00 93.12 98 ASP A O 1
ATOM 749 N N . GLN A 1 99 ? -8.612 9.962 -7.087 1.00 92.94 99 GLN A N 1
ATOM 750 C CA . GLN A 1 99 ? -9.901 9.263 -7.205 1.00 92.94 99 GLN A CA 1
ATOM 751 C C . GLN A 1 99 ? -10.355 8.584 -5.907 1.00 92.94 99 GLN A C 1
ATOM 753 O O . GLN A 1 99 ? -11.470 8.054 -5.875 1.00 92.94 99 GLN A O 1
ATOM 758 N N . MET A 1 100 ? -9.514 8.573 -4.871 1.00 93.50 100 MET A N 1
ATOM 759 C CA . MET A 1 100 ? -9.837 7.959 -3.586 1.00 93.50 100 MET A CA 1
ATOM 760 C C . MET A 1 100 ? -10.739 8.874 -2.741 1.00 93.50 100 MET A C 1
ATOM 762 O O . MET A 1 100 ? -10.509 10.089 -2.701 1.00 93.50 100 MET A O 1
ATOM 766 N N . PRO A 1 101 ? -11.748 8.320 -2.043 1.00 90.94 101 PRO A N 1
ATOM 767 C CA . PRO A 1 101 ? -12.572 9.086 -1.111 1.00 90.94 101 PRO A CA 1
ATOM 768 C C . PRO A 1 101 ? -11.753 9.597 0.088 1.00 90.94 101 PRO A C 1
ATOM 770 O O . PRO A 1 101 ? -10.736 9.021 0.454 1.00 90.94 101 PRO A O 1
ATOM 773 N N . GLU A 1 102 ? -12.194 10.689 0.713 1.00 87.88 102 GLU A N 1
ATOM 774 C CA . GLU A 1 102 ? -11.687 11.125 2.024 1.00 87.88 102 GLU A CA 1
ATOM 775 C C . GLU A 1 102 ? -12.458 10.363 3.118 1.00 87.88 102 GLU A C 1
ATOM 777 O O . GLU A 1 102 ? -13.688 10.299 3.014 1.00 87.88 102 GLU A O 1
ATOM 782 N N . PRO A 1 103 ? -11.829 9.799 4.168 1.00 88.81 103 PRO A N 1
ATOM 783 C CA . PRO A 1 103 ? -10.420 9.854 4.579 1.00 88.81 103 PRO A CA 1
ATOM 784 C C . PRO A 1 103 ? -9.514 8.878 3.813 1.00 88.81 103 PRO A C 1
ATOM 786 O O . PRO A 1 103 ? -9.839 7.698 3.710 1.00 88.81 103 PRO A O 1
ATOM 789 N N . ARG A 1 104 ? -8.361 9.357 3.321 1.00 88.75 104 ARG A N 1
ATOM 790 C CA . ARG A 1 104 ? -7.377 8.513 2.614 1.00 88.75 104 ARG A CA 1
ATOM 791 C C . ARG A 1 104 ? -5.981 8.569 3.219 1.00 88.75 104 ARG A C 1
ATOM 793 O O . ARG A 1 104 ? -5.484 9.645 3.552 1.00 88.75 104 ARG A O 1
ATOM 800 N N . TRP A 1 105 ? -5.307 7.424 3.257 1.00 91.12 105 TRP A N 1
ATOM 801 C CA . TRP A 1 105 ? -3.939 7.282 3.762 1.00 91.12 105 TRP A CA 1
ATOM 802 C C . TRP A 1 105 ? -3.006 6.687 2.709 1.00 91.12 105 TRP A C 1
ATOM 804 O O . TRP A 1 105 ? -3.440 6.000 1.787 1.00 91.12 105 TRP A O 1
ATOM 814 N N . VAL A 1 106 ? -1.707 6.958 2.839 1.00 92.56 106 VAL A N 1
ATOM 815 C CA . VAL A 1 106 ? -0.673 6.424 1.944 1.00 92.56 106 VAL A CA 1
ATOM 816 C C . VAL A 1 106 ? 0.422 5.779 2.776 1.00 92.56 106 VAL A C 1
ATOM 818 O O . VAL A 1 106 ? 0.928 6.402 3.707 1.00 92.56 106 VAL A O 1
ATOM 821 N N . ILE A 1 107 ? 0.783 4.549 2.421 1.00 90.50 107 ILE A N 1
ATOM 822 C CA . ILE A 1 107 ? 1.898 3.802 3.002 1.00 90.50 107 ILE A CA 1
ATOM 823 C C . ILE A 1 107 ? 2.901 3.550 1.874 1.00 90.50 107 ILE A C 1
ATOM 825 O O . ILE A 1 107 ? 2.524 3.034 0.821 1.00 90.50 107 ILE A O 1
ATOM 829 N N . SER A 1 108 ? 4.150 3.967 2.071 1.00 88.56 108 SER A N 1
ATOM 830 C CA . SER A 1 108 ? 5.264 3.748 1.137 1.00 88.56 108 SER A CA 1
ATOM 831 C C . SER A 1 108 ? 6.078 2.530 1.531 1.00 88.56 108 SER A C 1
ATOM 833 O O . SER A 1 108 ? 6.499 2.518 2.710 1.00 88.56 108 SER A O 1
#

Radius of gyration: 17.24 Å; chains: 1; bounding box: 29×43×46 Å

pLDDT: mean 80.73, std 18.59, range [36.22, 95.69]